Protein AF-A0A353BYJ0-F1 (afdb_monomer_lite)

pLDDT: mean 85.17, std 12.92, range [33.16, 9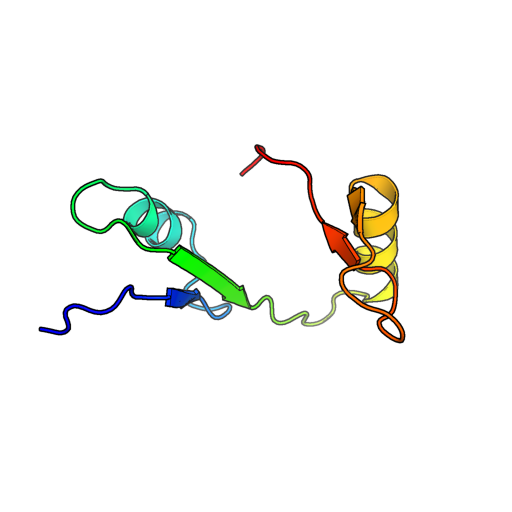4.75]

Secondary structure (DSSP, 8-state):
---SPPEEEEETTT--HHHHHHHHSTTT--EEEEE---SS--HHHHHHHHHHHEEEE--STTPPPEEEEPS---

Structure (mmCIF, N/CA/C/O backbone):
data_AF-A0A353BYJ0-F1
#
_entry.id   AF-A0A353BYJ0-F1
#
loop_
_atom_site.group_PDB
_atom_site.id
_atom_site.type_symbol
_atom_site.label_atom_id
_atom_site.label_alt_id
_atom_site.label_comp_id
_atom_site.label_asym_id
_atom_site.label_entity_id
_atom_site.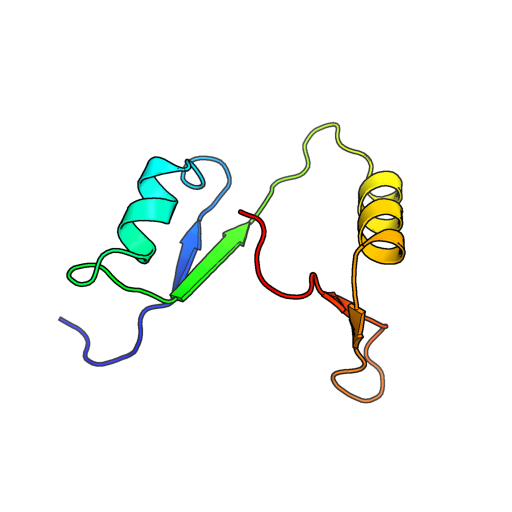label_seq_id
_atom_site.pdbx_PDB_ins_code
_atom_site.Cartn_x
_atom_site.Cartn_y
_atom_site.Cartn_z
_atom_site.occupancy
_atom_site.B_iso_or_equiv
_atom_site.auth_seq_id
_atom_site.auth_comp_id
_atom_site.auth_asym_id
_atom_site.auth_atom_id
_atom_site.pdbx_PDB_model_num
ATOM 1 N N . MET A 1 1 ? -21.826 9.856 15.037 1.00 65.19 1 MET A N 1
ATOM 2 C CA . MET A 1 1 ? -21.046 8.705 14.523 1.00 65.19 1 MET A CA 1
ATOM 3 C C . MET A 1 1 ? -21.771 8.102 13.333 1.00 65.19 1 MET A C 1
ATOM 5 O O . MET A 1 1 ? -22.993 8.024 13.369 1.00 65.19 1 MET A O 1
ATOM 9 N N . THR A 1 2 ? -21.044 7.723 12.281 1.00 84.94 2 THR A N 1
ATOM 10 C CA . THR A 1 2 ? -21.636 7.047 11.113 1.00 84.94 2 THR A CA 1
ATOM 11 C C . THR A 1 2 ? -21.845 5.555 11.390 1.00 84.94 2 THR A C 1
ATOM 13 O O . THR A 1 2 ? -21.110 4.970 12.180 1.00 84.94 2 THR A O 1
ATOM 16 N N . LYS A 1 3 ? -22.850 4.949 10.744 1.00 87.94 3 LYS A N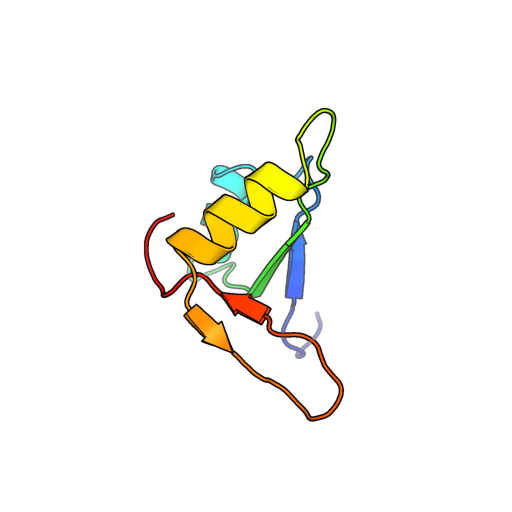 1
ATOM 17 C CA . LYS A 1 3 ? -23.093 3.491 10.743 1.00 87.94 3 LYS A CA 1
ATOM 18 C C . LYS A 1 3 ? -22.474 2.789 9.526 1.00 87.94 3 LYS A C 1
ATOM 20 O O . LYS A 1 3 ? -22.544 1.569 9.420 1.00 87.94 3 LYS A O 1
ATOM 25 N N . MET A 1 4 ? -21.932 3.552 8.576 1.00 89.75 4 MET A N 1
ATOM 26 C CA . MET A 1 4 ? -21.295 3.007 7.377 1.00 89.75 4 MET A CA 1
ATOM 27 C C . MET A 1 4 ? -19.909 2.455 7.711 1.00 89.75 4 MET A C 1
ATOM 29 O O . MET A 1 4 ? -19.240 2.962 8.613 1.00 89.75 4 MET A O 1
ATOM 33 N N . ARG A 1 5 ? -19.463 1.444 6.955 1.00 88.62 5 ARG A N 1
ATOM 34 C CA . ARG A 1 5 ? -18.083 0.952 7.059 1.00 88.62 5 ARG A CA 1
ATOM 35 C C . ARG A 1 5 ? -17.115 2.072 6.693 1.00 88.62 5 ARG A C 1
ATOM 37 O O . ARG A 1 5 ? -17.320 2.768 5.699 1.00 88.62 5 ARG A O 1
ATOM 44 N N . LEU A 1 6 ? -16.075 2.229 7.502 1.00 89.00 6 LEU A N 1
ATOM 45 C CA . LEU A 1 6 ? -15.001 3.178 7.247 1.00 89.00 6 LEU A CA 1
ATOM 46 C C . LEU A 1 6 ? -13.904 2.495 6.432 1.00 89.00 6 LEU A C 1
ATOM 48 O O . LEU A 1 6 ? -13.535 1.359 6.723 1.00 89.00 6 LEU A O 1
ATOM 52 N N . LEU A 1 7 ? -13.390 3.216 5.437 1.00 92.44 7 LEU A N 1
ATOM 53 C CA . LEU A 1 7 ? -12.204 2.841 4.679 1.00 92.44 7 LEU A CA 1
ATOM 54 C C . LEU A 1 7 ? -11.132 3.903 4.918 1.00 92.44 7 LEU A C 1
ATOM 56 O O . LEU A 1 7 ? -11.267 5.037 4.453 1.00 92.44 7 LEU A O 1
ATOM 60 N N . LEU A 1 8 ? -10.086 3.549 5.659 1.00 91.69 8 LEU A N 1
ATOM 61 C CA . LEU A 1 8 ? -9.006 4.465 5.997 1.00 91.69 8 LEU A CA 1
ATOM 62 C C . LEU A 1 8 ? -7.995 4.551 4.850 1.00 91.69 8 LEU A C 1
ATOM 64 O O . LEU A 1 8 ? -7.447 3.543 4.411 1.00 91.69 8 LEU A O 1
ATOM 68 N N . ARG A 1 9 ? -7.704 5.763 4.370 1.00 92.44 9 ARG A N 1
ATOM 69 C CA . ARG A 1 9 ? -6.595 5.984 3.436 1.00 92.44 9 ARG A CA 1
ATOM 70 C C . ARG A 1 9 ? -5.344 6.373 4.217 1.00 92.44 9 ARG A C 1
ATOM 72 O O . ARG A 1 9 ? -5.293 7.451 4.801 1.00 92.44 9 ARG A O 1
ATOM 79 N N . LEU A 1 10 ? -4.343 5.503 4.210 1.00 91.38 10 LEU A N 1
ATOM 80 C CA . LEU A 1 10 ? -3.025 5.754 4.779 1.00 91.38 10 LEU A CA 1
ATOM 81 C C . LEU A 1 10 ? -2.130 6.334 3.682 1.00 91.38 10 LEU A C 1
ATOM 83 O O . LEU A 1 10 ? -1.665 5.622 2.793 1.00 91.38 10 LEU A O 1
ATOM 87 N N . ASP A 1 11 ? -1.938 7.648 3.703 1.00 88.75 11 ASP A N 1
ATOM 88 C CA . ASP A 1 11 ? -0.937 8.302 2.859 1.00 88.75 11 ASP A CA 1
ATOM 89 C C . ASP A 1 11 ? 0.467 8.091 3.452 1.00 88.75 11 ASP A C 1
ATOM 91 O O . ASP A 1 11 ? 0.588 7.752 4.623 1.00 88.75 11 ASP A O 1
ATOM 95 N N . SER A 1 12 ? 1.534 8.315 2.677 1.00 75.44 12 SER A N 1
ATOM 96 C CA . SER A 1 12 ? 2.928 7.956 3.041 1.00 75.44 12 SER A CA 1
ATOM 97 C C . SER A 1 12 ? 3.520 8.628 4.296 1.00 75.44 12 SER A C 1
ATOM 99 O O . SER A 1 12 ? 4.693 8.445 4.590 1.00 75.44 12 SER A O 1
ATOM 101 N N . GLY A 1 13 ? 2.763 9.483 4.988 1.00 81.88 13 GLY A N 1
ATOM 102 C CA . GLY A 1 13 ? 3.127 10.012 6.309 1.00 81.88 13 GLY A CA 1
ATOM 103 C C . GLY A 1 13 ? 2.388 9.328 7.464 1.00 81.88 13 GLY A C 1
ATOM 104 O O . GLY A 1 13 ? 2.620 9.664 8.618 1.00 81.88 13 GLY A O 1
ATOM 105 N N . ASN A 1 14 ? 1.470 8.410 7.160 1.00 87.56 14 ASN A N 1
ATOM 106 C CA . ASN A 1 14 ? 0.569 7.765 8.107 1.00 87.56 14 ASN A CA 1
ATOM 107 C C . ASN A 1 14 ? 0.572 6.233 7.967 1.00 87.56 14 ASN A C 1
ATOM 109 O O . ASN A 1 14 ? -0.174 5.564 8.672 1.00 87.56 14 ASN A O 1
ATOM 113 N N . ASP A 1 15 ? 1.397 5.670 7.084 1.00 87.81 15 ASP A N 1
ATOM 114 C CA . ASP A 1 15 ? 1.542 4.233 6.828 1.00 87.81 15 ASP A CA 1
ATOM 115 C C . ASP A 1 15 ? 2.599 3.563 7.723 1.00 87.81 15 ASP A C 1
ATOM 117 O O . ASP A 1 15 ? 3.156 2.523 7.371 1.00 87.81 15 ASP A O 1
ATOM 121 N N . SER A 1 16 ? 2.866 4.138 8.900 1.00 90.75 16 SER A N 1
ATOM 122 C CA . SER A 1 16 ? 3.708 3.494 9.906 1.00 90.75 16 SER A CA 1
ATOM 123 C C . SER A 1 16 ? 3.079 2.179 10.379 1.00 90.75 16 SER A C 1
ATOM 125 O O . SER A 1 16 ? 1.853 2.020 10.420 1.00 90.75 16 SER A O 1
ATOM 127 N N . SER A 1 17 ? 3.925 1.231 10.783 1.00 90.75 17 SER A N 1
ATOM 128 C CA . SER A 1 17 ? 3.481 -0.060 11.318 1.00 90.75 17 SER A CA 1
ATOM 129 C C . SER A 1 17 ? 2.552 0.100 12.522 1.00 90.75 17 SER A C 1
ATOM 131 O O . SER A 1 17 ? 1.587 -0.650 12.648 1.00 90.75 17 SER A O 1
ATOM 133 N N . ASP A 1 18 ? 2.788 1.097 13.374 1.00 92.75 18 ASP A N 1
ATOM 134 C CA . ASP A 1 18 ? 1.955 1.367 14.548 1.00 92.75 18 ASP A CA 1
ATOM 135 C C . ASP A 1 18 ? 0.549 1.844 14.170 1.00 92.75 18 ASP A C 1
ATOM 137 O O . ASP A 1 18 ? -0.432 1.367 14.739 1.00 92.75 18 ASP A O 1
ATOM 141 N N . ASN A 1 19 ? 0.417 2.686 13.143 1.00 91.25 19 ASN A N 1
ATOM 142 C CA . ASN A 1 19 ? -0.896 3.107 12.650 1.00 91.25 19 ASN A CA 1
ATOM 143 C C . ASN A 1 19 ? -1.659 1.952 11.994 1.00 91.25 19 ASN A C 1
ATOM 145 O O . ASN A 1 19 ? -2.865 1.793 12.189 1.00 91.25 19 ASN A O 1
ATOM 149 N N . ILE A 1 20 ? -0.952 1.116 11.235 1.00 92.06 20 ILE A N 1
ATOM 150 C CA . ILE A 1 20 ? -1.526 -0.073 10.600 1.00 92.06 20 ILE A CA 1
ATOM 151 C C . ILE A 1 20 ? -2.003 -1.072 11.665 1.00 92.06 20 ILE A C 1
ATOM 153 O O . ILE A 1 20 ? -3.104 -1.610 11.552 1.00 92.06 20 ILE A O 1
ATOM 157 N N . ARG A 1 21 ? -1.230 -1.274 12.740 1.00 93.81 21 ARG A N 1
ATOM 158 C CA . ARG A 1 21 ? -1.602 -2.148 13.868 1.00 93.81 21 ARG A CA 1
ATOM 159 C C . ARG A 1 21 ? -2.935 -1.753 14.495 1.00 93.81 21 ARG A C 1
ATOM 161 O O . ARG A 1 21 ? -3.720 -2.640 14.821 1.00 93.81 21 ARG A O 1
ATOM 168 N N . LEU A 1 22 ? -3.229 -0.457 14.610 1.00 94.00 22 LEU A N 1
ATOM 169 C CA . LEU A 1 22 ? -4.523 0.014 15.121 1.00 94.00 22 LEU A CA 1
ATOM 170 C C . LEU A 1 22 ? -5.687 -0.449 14.235 1.00 94.00 22 LEU A C 1
ATOM 172 O O . LEU A 1 22 ? -6.747 -0.793 14.746 1.00 94.00 22 LEU A O 1
ATOM 176 N N . CYS A 1 23 ? -5.499 -0.559 12.920 1.00 93.06 23 CYS A N 1
ATOM 177 C CA . CYS A 1 23 ? -6.553 -1.033 12.017 1.00 93.06 23 CYS A CA 1
ATOM 178 C C . CYS A 1 23 ? -6.891 -2.523 12.214 1.00 93.06 23 CYS A C 1
ATOM 180 O O . CYS A 1 23 ? -7.938 -2.979 11.753 1.00 93.06 23 CYS A O 1
ATOM 182 N N . PHE A 1 24 ? -6.030 -3.280 12.903 1.00 92.81 24 PHE A N 1
ATOM 183 C CA . PHE A 1 24 ? -6.230 -4.697 13.211 1.00 92.81 24 PHE A CA 1
ATOM 184 C C . PHE A 1 24 ? -6.767 -4.960 14.623 1.00 92.81 24 PHE A C 1
ATOM 186 O O . PHE A 1 24 ? -7.269 -6.057 14.878 1.00 92.81 24 PHE A O 1
ATOM 193 N N . GLN A 1 25 ? -6.681 -3.986 15.535 1.00 94.75 25 GLN A N 1
ATOM 194 C CA . GLN A 1 25 ? -7.190 -4.134 16.900 1.00 94.75 25 GLN A CA 1
ATOM 195 C C . GLN A 1 25 ? -8.723 -4.240 16.901 1.00 94.75 25 GLN A C 1
ATOM 197 O O . GLN A 1 25 ? -9.369 -3.533 16.125 1.00 94.75 25 GLN A O 1
ATOM 202 N N . PRO A 1 26 ? -9.334 -5.094 17.744 1.00 93.62 26 PRO A N 1
ATOM 203 C CA . PRO A 1 26 ? -10.786 -5.285 17.767 1.00 93.62 26 PRO A CA 1
ATOM 204 C C . PRO A 1 26 ? -11.582 -3.986 17.943 1.00 93.62 26 PRO A C 1
ATOM 206 O O . PRO A 1 26 ? -12.628 -3.818 17.317 1.00 93.62 26 PRO A O 1
ATOM 209 N N . GLU A 1 27 ? -11.073 -3.060 18.753 1.00 92.62 27 GLU A N 1
ATOM 210 C CA . GLU A 1 27 ? -11.748 -1.817 19.132 1.00 92.62 27 GLU A CA 1
ATOM 211 C C . GLU A 1 27 ? -11.720 -0.765 18.013 1.00 92.62 27 GLU A C 1
ATOM 213 O O . GLU A 1 27 ? -12.624 0.065 17.912 1.00 92.62 27 GLU A O 1
ATOM 218 N N . THR A 1 28 ? -10.695 -0.805 17.159 1.00 91.56 28 THR A N 1
ATOM 219 C CA . THR A 1 28 ? -10.432 0.186 16.099 1.00 91.56 28 THR A CA 1
ATOM 220 C C . THR A 1 28 ? -10.382 -0.434 14.703 1.00 91.56 28 THR A C 1
ATOM 222 O O . THR A 1 28 ? -9.919 0.197 13.748 1.00 91.56 28 THR A O 1
ATOM 225 N N . ARG A 1 29 ? -10.884 -1.668 14.563 1.00 91.50 29 ARG A N 1
ATOM 226 C CA . ARG A 1 29 ? -10.827 -2.434 13.320 1.00 91.50 29 ARG A CA 1
ATOM 227 C C . ARG A 1 29 ? -11.488 -1.680 12.171 1.00 91.50 29 ARG A C 1
ATOM 229 O O . ARG A 1 29 ? -12.678 -1.365 12.225 1.00 91.50 29 ARG A O 1
ATOM 236 N N . CYS A 1 30 ? -10.744 -1.468 11.093 1.00 92.19 30 CYS A N 1
ATOM 237 C CA . CYS A 1 30 ? -11.277 -0.897 9.861 1.00 92.19 30 CYS A CA 1
ATOM 238 C C . CYS A 1 30 ? -10.538 -1.419 8.628 1.00 92.19 30 CYS A C 1
ATOM 240 O O . CYS A 1 30 ? -9.398 -1.877 8.710 1.00 92.19 30 CYS A O 1
ATOM 242 N N . ASP A 1 31 ? -11.209 -1.350 7.480 1.00 92.81 31 ASP A N 1
ATOM 243 C CA . ASP A 1 31 ? -10.565 -1.595 6.195 1.00 92.81 31 ASP A CA 1
ATOM 244 C C . ASP A 1 31 ? -9.665 -0.396 5.864 1.00 92.81 31 ASP A C 1
ATOM 246 O O . ASP A 1 31 ? -10.005 0.750 6.179 1.00 92.81 31 ASP A O 1
ATOM 250 N N . PHE A 1 32 ? -8.533 -0.626 5.197 1.00 91.94 32 PHE A N 1
ATOM 251 C CA . PHE A 1 32 ? -7.611 0.450 4.837 1.00 91.94 32 PHE A CA 1
ATOM 252 C C . PHE A 1 32 ? -6.953 0.258 3.467 1.00 91.94 32 PHE A C 1
ATOM 254 O O . PHE A 1 32 ? -6.879 -0.843 2.924 1.00 91.94 32 PHE A O 1
ATOM 261 N N . LEU A 1 33 ? -6.464 1.365 2.906 1.00 92.12 33 LEU A N 1
ATOM 262 C CA . LEU A 1 33 ? -5.663 1.425 1.687 1.00 92.12 33 LEU A CA 1
ATOM 263 C C . LEU A 1 33 ? -4.400 2.237 1.957 1.00 92.12 33 LEU A C 1
ATOM 265 O O . LEU A 1 33 ? -4.495 3.390 2.375 1.00 92.12 33 LEU A O 1
ATOM 269 N N . ILE A 1 34 ? -3.231 1.673 1.654 1.00 89.44 34 ILE A N 1
ATOM 270 C CA . ILE A 1 34 ? -1.956 2.393 1.731 1.00 89.44 34 ILE A CA 1
ATOM 271 C C . ILE A 1 34 ? -1.630 2.984 0.359 1.00 89.44 34 ILE A C 1
ATOM 273 O O . ILE A 1 34 ? -1.493 2.265 -0.631 1.00 89.44 34 ILE A O 1
ATOM 277 N N . LYS A 1 35 ? -1.486 4.308 0.295 1.00 87.00 35 LYS A N 1
ATOM 278 C 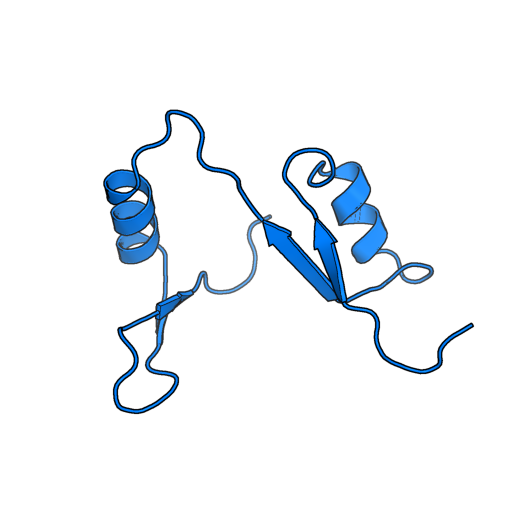CA . LYS A 1 35 ? -1.031 5.030 -0.894 1.00 87.00 35 LYS A CA 1
ATOM 279 C C . LYS A 1 35 ? 0.469 5.299 -0.767 1.00 87.00 35 LYS A C 1
ATOM 281 O O . LYS A 1 35 ? 0.884 6.312 -0.200 1.00 87.00 35 LYS A O 1
ATOM 286 N N . ARG A 1 36 ? 1.290 4.411 -1.336 1.00 82.56 36 ARG A N 1
ATOM 287 C CA . ARG A 1 36 ? 2.734 4.659 -1.480 1.00 82.56 36 ARG A CA 1
ATOM 288 C C . ARG A 1 36 ? 2.976 5.747 -2.527 1.00 82.56 36 ARG A C 1
ATOM 290 O O . ARG A 1 36 ? 2.543 5.622 -3.672 1.00 82.56 36 ARG A O 1
ATOM 297 N N . ASN A 1 37 ? 3.667 6.814 -2.136 1.00 82.12 37 ASN A N 1
ATOM 298 C CA . ASN A 1 37 ? 4.166 7.835 -3.050 1.00 82.12 37 ASN A CA 1
ATOM 299 C C . ASN A 1 37 ? 5.604 7.478 -3.431 1.00 82.12 37 ASN A C 1
ATOM 301 O O . ASN A 1 37 ? 6.531 7.766 -2.680 1.00 82.12 37 ASN A O 1
ATOM 305 N N . LEU A 1 38 ? 5.768 6.850 -4.594 1.00 80.38 38 LEU A N 1
ATOM 306 C CA . LEU A 1 38 ? 7.066 6.442 -5.126 1.00 80.38 38 LEU A CA 1
ATOM 307 C C . LEU A 1 38 ? 7.917 7.688 -5.423 1.00 80.38 38 LEU A C 1
ATOM 309 O O . LEU A 1 38 ? 7.710 8.361 -6.432 1.00 80.38 38 LEU A O 1
ATOM 313 N N . ARG A 1 39 ? 8.847 8.037 -4.529 1.00 83.62 39 ARG A N 1
ATOM 314 C CA . ARG A 1 39 ? 9.830 9.109 -4.751 1.00 83.62 39 ARG A CA 1
ATOM 315 C C . ARG A 1 39 ? 11.180 8.464 -4.987 1.00 83.62 39 ARG A C 1
ATOM 317 O O . ARG A 1 39 ? 11.657 7.752 -4.120 1.00 83.62 39 ARG A O 1
ATOM 324 N N . GLN A 1 40 ? 11.787 8.737 -6.140 1.00 87.12 40 GLN A N 1
ATOM 325 C CA . GLN A 1 40 ? 13.080 8.153 -6.530 1.00 87.12 40 GLN A CA 1
ATOM 326 C C . GLN A 1 40 ? 13.067 6.614 -6.657 1.00 87.12 40 GLN A C 1
ATOM 328 O O . GLN A 1 40 ? 14.119 5.996 -6.763 1.00 87.12 40 GLN A O 1
ATOM 333 N N . GLU A 1 41 ? 11.885 5.994 -6.690 1.00 87.25 41 GLU A N 1
ATOM 334 C CA . GLU A 1 41 ? 11.714 4.555 -6.900 1.00 87.25 41 GLU A CA 1
ATOM 335 C C . GLU A 1 41 ? 11.306 4.286 -8.360 1.00 87.25 41 GLU A C 1
ATOM 337 O O . GLU A 1 41 ? 10.508 5.031 -8.934 1.00 87.25 41 GLU A O 1
ATOM 342 N N . SER A 1 42 ? 11.839 3.220 -8.967 1.00 90.44 42 SER A N 1
ATOM 343 C CA . SER A 1 42 ? 11.541 2.858 -10.361 1.00 90.44 42 SER A CA 1
ATOM 344 C C . SER A 1 42 ? 10.202 2.130 -10.483 1.00 90.44 42 SER A C 1
ATOM 346 O O . SER A 1 42 ? 9.972 1.118 -9.820 1.00 90.44 42 SER A O 1
ATOM 348 N N . LEU A 1 43 ? 9.333 2.615 -11.374 1.00 89.06 43 LEU A N 1
ATOM 349 C CA . LEU A 1 43 ? 8.064 1.956 -11.692 1.00 89.06 43 LEU A CA 1
ATOM 350 C C . LEU A 1 43 ? 8.271 0.562 -12.295 1.00 89.06 43 LEU A C 1
ATOM 352 O O . LEU A 1 43 ? 7.517 -0.351 -11.966 1.00 89.06 43 LEU A O 1
ATOM 356 N N . ASP A 1 44 ? 9.295 0.394 -13.132 1.00 91.75 44 ASP A N 1
ATOM 357 C CA . ASP A 1 44 ? 9.584 -0.883 -13.791 1.00 91.75 44 ASP A CA 1
ATOM 358 C C . ASP A 1 44 ? 10.030 -1.936 -12.777 1.00 91.75 44 ASP A C 1
ATOM 360 O O . ASP A 1 44 ? 9.521 -3.053 -12.785 1.00 91.75 44 ASP A O 1
ATOM 364 N N . MET A 1 45 ? 10.880 -1.546 -11.822 1.00 91.75 45 MET A N 1
ATOM 365 C CA . MET A 1 45 ? 11.291 -2.421 -10.719 1.00 91.75 45 MET A CA 1
ATOM 366 C C . MET A 1 45 ? 10.075 -2.915 -9.922 1.00 91.75 45 MET A C 1
ATOM 368 O O . MET A 1 45 ? 9.948 -4.107 -9.651 1.00 91.75 45 MET A O 1
ATOM 372 N N . TRP A 1 46 ? 9.151 -2.018 -9.566 1.00 88.75 46 TRP A N 1
ATOM 373 C CA . TRP A 1 46 ? 7.930 -2.398 -8.849 1.00 88.75 46 TRP A CA 1
ATOM 374 C C . TRP A 1 46 ? 7.009 -3.293 -9.672 1.00 88.75 46 TRP A C 1
ATOM 376 O O . TRP A 1 46 ? 6.397 -4.215 -9.128 1.00 88.75 46 TRP A O 1
ATOM 386 N N . LEU A 1 47 ? 6.908 -3.037 -10.975 1.00 89.19 47 LEU A N 1
ATOM 387 C CA . LEU A 1 47 ? 6.151 -3.885 -11.882 1.00 89.19 47 LEU A CA 1
ATOM 388 C C . LEU A 1 47 ? 6.761 -5.291 -11.967 1.00 89.19 47 LEU A C 1
ATOM 390 O O . LEU A 1 47 ? 6.012 -6.266 -11.986 1.00 89.19 47 LEU A O 1
ATOM 394 N N . ASP A 1 48 ? 8.085 -5.406 -11.991 1.00 92.25 48 ASP A N 1
ATOM 395 C CA . ASP A 1 48 ? 8.774 -6.694 -12.041 1.00 92.25 48 ASP A CA 1
ATOM 396 C C . ASP A 1 48 ? 8.612 -7.476 -10.734 1.00 92.25 48 ASP A C 1
ATOM 398 O O . ASP A 1 48 ? 8.215 -8.640 -10.781 1.00 92.25 48 ASP A O 1
ATOM 402 N N . ILE A 1 49 ? 8.733 -6.817 -9.574 1.00 89.50 49 ILE A N 1
ATOM 403 C CA . ILE A 1 49 ? 8.406 -7.422 -8.269 1.00 89.50 49 ILE A CA 1
ATOM 404 C C . ILE A 1 49 ? 6.960 -7.941 -8.257 1.00 89.50 49 ILE A C 1
ATOM 406 O O . ILE A 1 49 ? 6.694 -9.048 -7.783 1.00 89.50 49 ILE A O 1
ATOM 410 N N . ALA A 1 50 ? 6.013 -7.158 -8.785 1.00 89.44 50 ALA A N 1
ATOM 411 C CA . ALA A 1 50 ? 4.602 -7.531 -8.826 1.00 89.44 50 ALA A CA 1
ATOM 412 C C . ALA A 1 50 ? 4.319 -8.697 -9.788 1.00 89.44 50 ALA A C 1
ATOM 414 O O . ALA A 1 50 ? 3.444 -9.514 -9.503 1.00 89.44 50 ALA A O 1
ATOM 415 N N . LYS A 1 51 ? 5.047 -8.796 -10.907 1.00 89.50 51 LYS A N 1
ATOM 416 C CA . LYS A 1 51 ? 4.978 -9.947 -11.821 1.00 89.50 51 LYS A CA 1
ATOM 417 C C . LYS A 1 51 ? 5.549 -11.213 -11.191 1.00 89.50 51 LYS A C 1
ATOM 419 O O . LYS A 1 51 ? 4.978 -12.277 -11.392 1.00 89.50 51 LYS A O 1
ATOM 424 N N . GLU A 1 52 ? 6.659 -11.092 -10.468 1.00 91.25 52 GLU A N 1
ATOM 425 C CA . GLU A 1 52 ? 7.358 -12.220 -9.849 1.00 91.25 52 GLU A CA 1
ATOM 426 C C . GLU A 1 52 ? 6.583 -12.792 -8.653 1.00 91.25 52 GLU A C 1
ATOM 428 O O . GLU A 1 52 ? 6.475 -14.006 -8.507 1.00 91.25 52 GLU A O 1
ATOM 433 N N . ASN A 1 53 ? 5.991 -11.924 -7.826 1.00 88.06 53 ASN A N 1
ATOM 434 C CA . ASN A 1 53 ? 5.396 -12.316 -6.542 1.00 88.06 53 ASN A CA 1
ATOM 435 C C . ASN A 1 53 ? 3.858 -12.242 -6.513 1.00 88.06 53 ASN A C 1
ATOM 437 O O . ASN A 1 53 ? 3.225 -12.648 -5.535 1.00 88.06 53 ASN A O 1
ATOM 441 N N . GLY A 1 54 ? 3.233 -11.669 -7.542 1.00 87.06 54 GLY A N 1
ATOM 442 C CA . GLY A 1 54 ? 1.796 -11.415 -7.582 1.00 87.06 54 GLY A CA 1
ATOM 443 C C . GLY A 1 54 ? 1.000 -12.453 -8.372 1.00 87.06 54 GLY A C 1
ATOM 444 O O . GLY A 1 54 ? 1.442 -13.007 -9.372 1.00 87.06 54 GLY A O 1
ATOM 445 N N . ILE A 1 55 ? -0.252 -12.648 -7.971 1.00 89.44 55 ILE A N 1
ATOM 446 C CA . ILE A 1 55 ? -1.278 -13.352 -8.734 1.00 89.44 55 ILE A CA 1
ATOM 447 C C . ILE A 1 55 ? -1.907 -12.387 -9.736 1.00 89.44 55 ILE A C 1
ATOM 449 O O . ILE A 1 55 ? -2.405 -11.315 -9.378 1.00 89.44 55 ILE A O 1
ATOM 453 N N . VAL A 1 56 ? -1.935 -12.793 -11.002 1.00 89.50 56 VAL A N 1
ATOM 454 C CA . VAL A 1 56 ? -2.594 -12.039 -12.070 1.00 89.50 56 VAL A CA 1
ATOM 455 C C . VAL A 1 56 ? -4.105 -12.228 -12.001 1.00 89.50 56 VAL A C 1
ATOM 457 O O . VAL A 1 56 ? -4.606 -13.347 -11.932 1.00 89.50 56 VAL A O 1
ATOM 460 N N . THR A 1 57 ? -4.840 -11.121 -12.080 1.00 89.81 57 THR A N 1
ATOM 461 C CA . THR A 1 57 ? -6.304 -11.113 -12.133 1.00 89.81 57 THR A CA 1
ATOM 462 C C . THR A 1 57 ? -6.824 -10.225 -13.260 1.00 89.81 57 THR A C 1
ATOM 464 O O . THR A 1 57 ? -6.220 -9.201 -13.602 1.00 89.81 57 THR A O 1
ATOM 467 N N . HIS A 1 58 ? -7.979 -10.603 -13.811 1.00 89.06 58 HIS A N 1
ATOM 468 C CA . HIS A 1 58 ? -8.670 -9.901 -14.896 1.00 89.06 58 HIS A CA 1
ATOM 469 C C . HIS A 1 58 ? -10.050 -9.468 -14.402 1.00 89.06 58 HIS A C 1
ATOM 471 O O . HIS A 1 58 ? -11.015 -10.212 -14.533 1.00 89.06 58 HIS A O 1
ATOM 477 N N . PRO A 1 59 ? -10.159 -8.297 -13.754 1.00 85.38 59 PRO A N 1
ATOM 478 C CA . PRO A 1 59 ? -11.378 -7.934 -13.033 1.00 85.38 59 PRO A CA 1
ATOM 479 C C . PRO A 1 59 ? -12.571 -7.617 -13.944 1.00 85.38 59 PRO A C 1
ATOM 481 O O . PRO A 1 59 ? -13.706 -7.745 -13.500 1.00 85.38 59 PRO A O 1
ATOM 484 N N . ARG A 1 60 ? -12.329 -7.129 -15.166 1.00 90.62 60 ARG A N 1
ATOM 485 C CA . ARG A 1 60 ? -13.361 -6.827 -16.167 1.00 90.62 60 ARG A CA 1
ATOM 486 C C . ARG A 1 60 ? -12.753 -6.713 -17.559 1.00 90.62 60 ARG A C 1
ATOM 488 O O . ARG A 1 60 ? -11.582 -6.341 -17.679 1.00 90.62 60 ARG A O 1
ATOM 495 N N . ASP A 1 61 ? -13.577 -6.922 -18.579 1.00 87.75 61 ASP A N 1
ATOM 496 C CA . ASP A 1 61 ? -13.183 -6.730 -19.972 1.00 87.75 61 ASP A CA 1
ATOM 497 C C . ASP A 1 61 ? -12.725 -5.287 -20.231 1.00 87.75 61 ASP A C 1
ATOM 499 O O . ASP A 1 61 ? -13.251 -4.313 -19.675 1.00 87.75 61 ASP A O 1
ATOM 503 N N . GLY A 1 62 ? -11.662 -5.159 -21.027 1.00 87.56 62 GLY A N 1
ATOM 504 C CA . GLY A 1 62 ? -11.006 -3.886 -21.331 1.00 87.56 62 GLY A CA 1
ATOM 505 C C . GLY A 1 62 ? -10.127 -3.316 -20.210 1.00 87.56 62 GLY A C 1
ATOM 506 O O . GLY A 1 62 ? -9.575 -2.230 -20.376 1.00 87.56 62 GLY A O 1
ATOM 507 N N . LYS A 1 63 ? -9.970 -4.006 -19.069 1.00 85.06 63 LYS A N 1
ATOM 508 C CA . LYS A 1 63 ? -9.011 -3.608 -18.029 1.00 85.06 63 LYS A CA 1
ATOM 509 C C . LYS A 1 63 ? -7.738 -4.445 -18.119 1.00 85.06 63 LYS A C 1
ATOM 511 O O . LYS A 1 63 ? -7.791 -5.671 -18.153 1.00 85.06 63 LYS A O 1
ATOM 516 N N . ASN A 1 64 ? -6.593 -3.764 -18.110 1.00 82.25 64 ASN A N 1
ATOM 517 C CA . ASN A 1 64 ? -5.289 -4.418 -18.070 1.00 82.25 64 ASN A CA 1
ATOM 518 C C . ASN A 1 64 ? -5.167 -5.341 -16.848 1.00 82.25 64 ASN A C 1
ATOM 520 O O . ASN A 1 64 ? -5.770 -5.096 -15.798 1.00 82.25 64 ASN A O 1
ATOM 524 N N . ARG A 1 65 ? -4.360 -6.394 -17.012 1.00 83.69 65 ARG A N 1
ATOM 525 C CA . ARG A 1 65 ? -4.014 -7.375 -15.975 1.00 83.69 65 ARG A CA 1
ATOM 526 C C . ARG A 1 65 ? -3.581 -6.670 -14.690 1.00 83.69 65 ARG A C 1
ATOM 528 O O . ARG A 1 65 ? -2.744 -5.772 -14.736 1.00 83.69 65 ARG A O 1
ATOM 535 N N . ILE A 1 66 ? -4.140 -7.091 -13.558 1.00 85.81 66 ILE A N 1
ATOM 536 C CA . ILE A 1 66 ? -3.775 -6.575 -12.235 1.00 85.81 66 ILE A CA 1
ATOM 537 C C . ILE A 1 66 ? -3.012 -7.657 -11.483 1.00 85.81 66 ILE A C 1
ATOM 539 O O . ILE A 1 66 ? -3.545 -8.749 -11.286 1.00 85.81 66 ILE A O 1
ATOM 543 N N . TYR A 1 67 ? -1.810 -7.323 -11.025 1.00 88.38 67 TYR A N 1
ATOM 544 C CA . TYR A 1 67 ? -1.026 -8.145 -10.109 1.00 88.38 67 TYR A CA 1
ATOM 545 C C . TYR A 1 67 ? -1.484 -7.878 -8.673 1.00 88.38 67 TYR A C 1
ATOM 547 O O . TYR A 1 67 ? -1.570 -6.725 -8.247 1.00 88.38 67 TYR A O 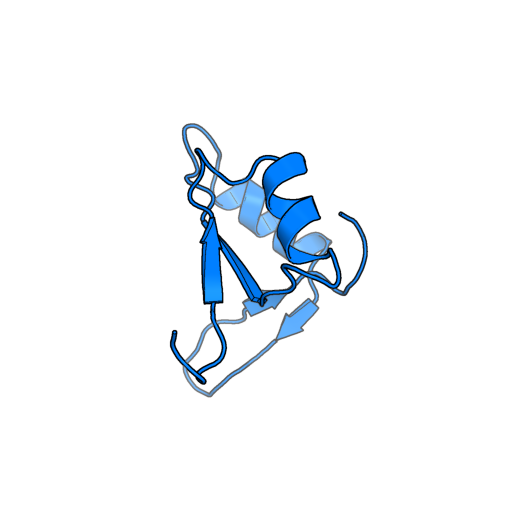1
ATOM 555 N N . ARG A 1 68 ? -1.823 -8.935 -7.935 1.00 83.25 68 ARG A N 1
ATOM 556 C CA . ARG A 1 68 ? -2.238 -8.87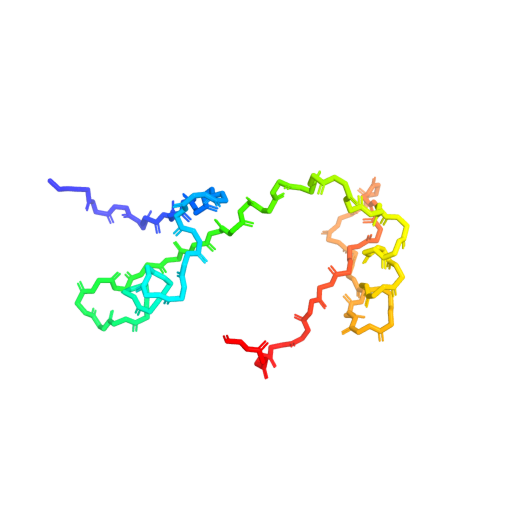8 -6.529 1.00 83.25 68 ARG A CA 1
ATOM 557 C C . ARG A 1 68 ? -1.347 -9.786 -5.707 1.00 83.25 68 ARG A C 1
ATOM 559 O O . ARG A 1 68 ? -1.162 -10.936 -6.078 1.00 83.25 68 ARG A O 1
ATOM 566 N N . GLN A 1 69 ? -0.845 -9.319 -4.576 1.00 73.62 69 GLN A N 1
ATOM 567 C CA . GLN A 1 69 ? -0.139 -10.211 -3.663 1.00 73.62 69 GLN A CA 1
ATOM 568 C C . GLN A 1 69 ? -1.140 -11.199 -3.035 1.00 73.62 69 GLN A C 1
ATOM 570 O O . GLN A 1 69 ? -2.198 -10.787 -2.553 1.00 73.62 69 GLN A O 1
ATOM 575 N N . CYS A 1 70 ? -0.840 -12.501 -3.092 1.00 47.31 70 CYS A N 1
ATOM 576 C CA . CYS A 1 70 ? -1.604 -13.522 -2.373 1.00 47.31 70 CYS A CA 1
ATOM 577 C C . CYS A 1 70 ? -1.315 -13.398 -0.872 1.00 47.31 70 CYS A C 1
ATOM 579 O O . CYS A 1 70 ? -0.184 -13.126 -0.484 1.00 47.31 70 CYS A O 1
ATOM 581 N N . SER A 1 71 ? -2.345 -13.546 -0.044 1.00 48.94 71 SER A N 1
ATOM 582 C CA . SER A 1 71 ? -2.379 -13.178 1.376 1.00 48.94 71 SER A CA 1
ATOM 583 C C . SER A 1 71 ? -1.206 -13.670 2.241 1.00 48.94 71 SER A C 1
ATOM 585 O O . SER A 1 71 ? -0.824 -14.833 2.146 1.00 48.94 71 SER A O 1
ATOM 587 N N . MET A 1 72 ? -0.830 -12.810 3.200 1.00 39.38 72 MET A N 1
ATOM 588 C CA . MET A 1 72 ? -0.007 -13.039 4.403 1.00 39.38 72 MET A CA 1
ATOM 589 C C . MET A 1 72 ? 1.518 -13.059 4.241 1.00 39.38 72 MET A C 1
ATOM 591 O O . MET A 1 72 ? 2.138 -14.072 4.525 1.00 39.38 72 MET A O 1
ATOM 595 N N . VAL A 1 73 ? 2.129 -11.906 3.948 1.00 33.16 73 VAL A N 1
ATOM 596 C CA . VAL A 1 73 ? 3.300 -11.432 4.718 1.00 33.16 73 VAL A CA 1
ATOM 597 C C . VAL A 1 73 ? 3.270 -9.899 4.733 1.00 33.16 73 VAL A C 1
ATOM 599 O O . VAL A 1 73 ? 3.536 -9.283 3.704 1.00 33.16 73 VAL A O 1
ATOM 602 N N . CYS A 1 74 ? 2.851 -9.332 5.867 1.00 36.22 74 CYS A N 1
ATOM 603 C CA . CYS A 1 74 ? 3.178 -8.020 6.454 1.00 36.22 74 CYS A CA 1
ATOM 604 C C . CYS A 1 74 ? 2.150 -7.721 7.550 1.00 36.22 74 CYS A C 1
ATOM 606 O O . CYS A 1 74 ? 0.945 -7.649 7.219 1.00 36.22 74 CYS A O 1
#

Sequence (74 aa):
MTKMRLLLRLDSGNDSSDNIRLCFQPETRCDFLIKRNLRQESLDMWLDIAKENGIVTHPRDGKNRIYRQCSMVC

Foldseek 3Di:
DDPDADEAEQEPVQPDPVNVVQCVDPVRPHHYDYDDDDDPHDPVVVVVVLVVQFDWDDPDPPDDIDTHHDDDDD

Radius of gyration: 15.31 Å; chains: 1; bounding box: 36×24×40 Å